Protein AF-A0A7J4AX66-F1 (afdb_monomer)

Radius of gyration: 27.91 Å; Cα contacts (8 Å, |Δi|>4): 91; chains: 1; bounding box: 57×33×71 Å

Nearest PDB structures (foldseek):
  4j41-assembly2_C  TM=7.648E-01  e=9.587E+00  Bacillus anthracis str. Sterne
  4j7j-assembly1_B  TM=7.419E-01  e=8.982E+00  Bacillus anthracis str. Sterne

Structure (mmCIF, N/CA/C/O backbone):
data_AF-A0A7J4AX66-F1
#
_entry.id   AF-A0A7J4AX66-F1
#
loop_
_atom_site.group_PDB
_atom_site.id
_atom_site.type_symbol
_atom_site.label_atom_id
_atom_site.label_alt_id
_atom_site.label_comp_id
_atom_site.label_asym_id
_atom_site.label_entity_id
_atom_site.label_seq_id
_atom_site.pdbx_PDB_ins_code
_atom_site.Cartn_x
_atom_site.Cartn_y
_atom_site.Cartn_z
_atom_site.occupancy
_atom_site.B_iso_or_equiv
_atom_site.auth_seq_id
_atom_site.auth_comp_id
_atom_site.auth_asym_id
_atom_site.auth_atom_id
_atom_site.pdbx_PDB_model_num
ATOM 1 N N . MET A 1 1 ? -19.134 -6.248 14.444 1.00 51.66 1 MET A N 1
ATOM 2 C CA . MET A 1 1 ? -17.802 -6.057 15.066 1.00 51.66 1 MET A CA 1
ATOM 3 C C . MET A 1 1 ? -16.670 -6.791 14.334 1.00 51.66 1 MET A C 1
ATOM 5 O O . MET A 1 1 ? -15.797 -6.108 13.820 1.00 51.66 1 MET A O 1
ATOM 9 N N . ALA A 1 2 ? -16.670 -8.130 14.195 1.00 61.56 2 ALA A N 1
ATOM 10 C CA . ALA A 1 2 ? -15.693 -8.813 13.318 1.00 61.56 2 ALA A CA 1
ATOM 11 C C . ALA A 1 2 ? -15.854 -8.396 11.840 1.00 61.56 2 ALA A C 1
ATOM 13 O O . ALA A 1 2 ? -14.869 -8.124 11.164 1.00 61.56 2 ALA A O 1
ATOM 14 N N . SER A 1 3 ? -17.103 -8.232 11.388 1.00 72.69 3 SER A N 1
ATOM 15 C CA . SER A 1 3 ? -17.438 -7.807 10.020 1.00 72.69 3 SER A CA 1
ATOM 16 C C . SER A 1 3 ? -16.888 -6.428 9.629 1.00 72.69 3 SER A C 1
ATOM 18 O O . SER A 1 3 ? -16.520 -6.232 8.477 1.00 72.69 3 SER A O 1
ATOM 20 N N . GLU A 1 4 ? -16.812 -5.468 10.556 1.00 75.25 4 GLU A N 1
ATOM 21 C CA . GLU A 1 4 ? -16.341 -4.106 10.247 1.00 75.25 4 GLU A CA 1
ATOM 22 C C . GLU A 1 4 ? -14.821 -4.048 10.158 1.00 75.25 4 GLU A C 1
ATOM 24 O O . GLU A 1 4 ? -14.283 -3.524 9.187 1.00 75.25 4 GLU A O 1
ATOM 29 N N . LYS A 1 5 ? -14.119 -4.664 11.120 1.00 78.31 5 LYS A N 1
ATOM 30 C CA . LYS A 1 5 ? -12.658 -4.806 11.056 1.00 78.31 5 LYS A CA 1
ATOM 31 C C . LYS A 1 5 ? -12.242 -5.575 9.804 1.00 78.31 5 LYS A C 1
ATOM 33 O O . LYS A 1 5 ? -11.315 -5.156 9.120 1.00 78.31 5 LYS A O 1
ATOM 38 N N . LEU A 1 6 ? -12.967 -6.647 9.472 1.00 85.81 6 LEU A N 1
ATOM 39 C CA . LEU A 1 6 ? -12.743 -7.421 8.254 1.00 85.81 6 LEU A CA 1
ATOM 40 C C . LEU A 1 6 ? -12.974 -6.572 6.999 1.00 85.81 6 LEU A C 1
ATOM 42 O O . LEU A 1 6 ? -12.117 -6.549 6.125 1.00 85.81 6 LEU A O 1
ATOM 46 N N . SER A 1 7 ? -14.075 -5.816 6.927 1.00 87.56 7 SER A N 1
ATOM 47 C CA . SER A 1 7 ? -14.339 -4.926 5.790 1.00 87.56 7 SER A CA 1
ATOM 48 C C . SER A 1 7 ? -13.256 -3.862 5.617 1.00 87.56 7 SER A C 1
ATOM 50 O O . SER A 1 7 ? -12.936 -3.521 4.481 1.00 87.56 7 SER A O 1
ATOM 52 N N . VAL A 1 8 ? -12.720 -3.302 6.705 1.00 89.25 8 VAL A N 1
ATOM 53 C CA . VAL A 1 8 ? -11.622 -2.328 6.630 1.00 89.25 8 VAL A CA 1
ATOM 54 C C . VAL A 1 8 ? -10.381 -3.010 6.061 1.00 89.25 8 VAL A C 1
ATOM 56 O O . VAL A 1 8 ? -9.859 -2.563 5.045 1.00 89.25 8 VAL A O 1
ATOM 59 N N . VAL A 1 9 ? -9.958 -4.132 6.646 1.00 90.56 9 VAL A N 1
ATOM 60 C CA . VAL A 1 9 ? -8.758 -4.859 6.205 1.00 90.56 9 VAL A CA 1
ATOM 61 C C . VAL A 1 9 ? -8.858 -5.281 4.741 1.00 90.56 9 VAL A C 1
ATOM 63 O O . VAL A 1 9 ? -7.920 -5.046 3.991 1.00 90.56 9 VAL A O 1
ATOM 66 N N . VAL A 1 10 ? -9.994 -5.836 4.310 1.00 94.00 10 VAL A N 1
ATOM 67 C CA . VAL A 1 10 ? -10.185 -6.306 2.928 1.00 94.00 10 VAL A CA 1
ATOM 68 C C . VAL A 1 10 ? -10.034 -5.169 1.914 1.00 94.00 10 VAL A C 1
ATOM 70 O O . VAL A 1 10 ? -9.375 -5.355 0.895 1.00 94.00 10 VAL A O 1
ATOM 73 N N . ARG A 1 11 ? -10.586 -3.979 2.192 1.00 93.25 11 ARG A N 1
ATOM 74 C CA . ARG A 1 11 ? -10.475 -2.824 1.283 1.00 93.25 11 ARG A CA 1
ATOM 75 C C . ARG A 1 11 ? -9.025 -2.377 1.107 1.00 93.25 11 ARG A C 1
ATOM 77 O O . ARG A 1 11 ? -8.587 -2.191 -0.022 1.00 93.25 11 ARG A O 1
ATOM 84 N N . TYR A 1 12 ? -8.282 -2.230 2.204 1.00 94.00 12 TYR A N 1
ATOM 85 C CA . TYR A 1 12 ? -6.879 -1.808 2.138 1.00 94.00 12 TYR A CA 1
ATOM 86 C C . TYR A 1 12 ? -5.978 -2.903 1.552 1.00 94.00 12 TYR A C 1
ATOM 88 O O . TYR A 1 12 ? -5.127 -2.601 0.724 1.00 94.00 12 TYR A O 1
ATOM 96 N N . ALA A 1 13 ? -6.211 -4.171 1.905 1.00 93.81 13 ALA A N 1
ATOM 97 C CA . ALA A 1 13 ? -5.459 -5.306 1.373 1.00 93.81 13 ALA A CA 1
ATOM 98 C C . ALA A 1 13 ? -5.652 -5.482 -0.139 1.00 93.81 13 ALA A C 1
ATOM 100 O O . ALA A 1 13 ? -4.704 -5.826 -0.838 1.00 93.81 13 ALA A O 1
ATOM 101 N N . PHE A 1 14 ? -6.856 -5.220 -0.655 1.00 96.12 14 PHE A N 1
ATOM 102 C CA . PHE A 1 14 ? -7.107 -5.248 -2.093 1.00 96.12 14 PHE A CA 1
ATOM 103 C C . PHE A 1 14 ? -6.270 -4.196 -2.832 1.00 96.12 14 PHE A C 1
ATOM 105 O O . PHE A 1 14 ? -5.585 -4.528 -3.795 1.00 96.12 14 PHE A O 1
ATOM 112 N N . VAL A 1 15 ? -6.282 -2.945 -2.358 1.00 95.81 15 VAL A N 1
ATOM 113 C CA . VAL A 1 15 ? -5.514 -1.855 -2.984 1.00 95.81 15 VAL A CA 1
ATOM 114 C C . VAL A 1 15 ? -4.008 -2.123 -2.901 1.00 95.81 15 VAL A C 1
ATOM 116 O O . VAL A 1 15 ? -3.311 -1.984 -3.903 1.00 95.81 15 VAL A O 1
ATOM 119 N N . GLU A 1 16 ? -3.514 -2.575 -1.747 1.00 94.81 16 GLU A N 1
ATOM 120 C CA . GLU A 1 16 ? -2.123 -3.020 -1.584 1.00 94.81 16 GLU A CA 1
ATOM 121 C C . GLU A 1 16 ? -1.750 -4.134 -2.563 1.00 94.81 16 GLU A C 1
ATOM 123 O O . GLU A 1 16 ? -0.726 -4.061 -3.239 1.00 94.81 16 GLU A O 1
ATOM 128 N N . GLY A 1 17 ? -2.611 -5.145 -2.705 1.00 96.75 17 GLY A N 1
ATOM 129 C CA . GLY A 1 17 ? -2.390 -6.250 -3.634 1.00 96.75 17 GLY A CA 1
ATOM 130 C C . GLY A 1 17 ? -2.215 -5.779 -5.078 1.00 96.75 17 GLY A C 1
ATOM 131 O O . GLY A 1 17 ? -1.321 -6.257 -5.776 1.00 96.75 17 GLY A O 1
ATOM 132 N N . VAL A 1 18 ? -3.012 -4.799 -5.515 1.00 97.44 18 VAL A N 1
ATOM 133 C CA . VAL A 1 18 ? -2.894 -4.204 -6.856 1.00 97.44 18 VAL A CA 1
ATOM 134 C C . VAL A 1 18 ? -1.564 -3.460 -7.028 1.00 97.44 18 VAL A C 1
ATOM 136 O O . VAL A 1 18 ? -0.925 -3.582 -8.073 1.00 97.44 18 VAL A O 1
ATOM 139 N N . LEU A 1 19 ? -1.107 -2.723 -6.012 1.00 97.19 19 LEU A N 1
ATOM 140 C CA . LEU A 1 19 ? 0.167 -2.000 -6.074 1.00 97.19 19 LEU A CA 1
ATOM 141 C C . LEU A 1 19 ? 1.377 -2.937 -6.074 1.00 97.19 19 LEU A C 1
ATOM 143 O O . LEU A 1 19 ? 2.318 -2.733 -6.843 1.00 97.19 19 LEU A O 1
ATOM 147 N N . ILE A 1 20 ? 1.337 -3.993 -5.262 1.00 96.50 20 ILE A N 1
ATOM 148 C CA . ILE A 1 20 ? 2.367 -5.035 -5.255 1.00 96.50 20 ILE A CA 1
ATOM 149 C C . ILE A 1 20 ? 2.407 -5.736 -6.616 1.00 96.50 20 ILE A C 1
ATOM 151 O O . ILE A 1 20 ? 3.485 -5.946 -7.168 1.00 96.50 20 ILE A O 1
ATOM 155 N N . PHE A 1 21 ? 1.249 -6.042 -7.205 1.00 97.50 21 PHE A N 1
ATOM 156 C CA . PHE A 1 21 ? 1.186 -6.599 -8.554 1.00 97.50 21 PHE A CA 1
ATOM 157 C C . PHE A 1 21 ? 1.821 -5.661 -9.593 1.00 97.50 21 PHE A C 1
ATOM 159 O O . PHE A 1 21 ? 2.618 -6.112 -10.417 1.00 97.50 21 PHE A O 1
ATOM 166 N N . ALA A 1 22 ? 1.546 -4.355 -9.522 1.00 96.94 22 ALA A N 1
ATOM 167 C CA . ALA A 1 22 ? 2.171 -3.367 -10.399 1.00 96.94 22 ALA A CA 1
ATOM 168 C C . ALA A 1 22 ? 3.705 -3.333 -10.248 1.00 96.94 22 ALA A C 1
ATOM 170 O O . ALA A 1 22 ? 4.413 -3.275 -11.253 1.00 96.94 22 ALA A O 1
ATOM 171 N N . LEU A 1 23 ? 4.234 -3.446 -9.022 1.00 96.62 23 LEU A N 1
ATOM 172 C CA . LEU A 1 23 ? 5.678 -3.566 -8.775 1.00 96.62 23 LEU A CA 1
ATOM 173 C C . LEU A 1 23 ? 6.287 -4.827 -9.398 1.00 96.62 23 LEU A C 1
ATOM 175 O O . LEU A 1 23 ? 7.377 -4.767 -9.973 1.00 96.62 23 LEU A O 1
ATOM 179 N N . VAL A 1 24 ? 5.596 -5.967 -9.302 1.00 96.19 24 VAL A N 1
ATOM 180 C CA . VAL A 1 24 ? 6.046 -7.224 -9.918 1.00 96.19 24 VAL A CA 1
ATOM 181 C C . VAL A 1 24 ? 6.090 -7.081 -11.438 1.00 96.19 24 VAL A C 1
ATOM 183 O O . VAL A 1 24 ? 7.098 -7.425 -12.052 1.00 96.19 24 VAL A O 1
ATOM 186 N N . MET A 1 25 ? 5.043 -6.515 -12.046 1.00 96.62 25 MET A N 1
ATOM 187 C CA . MET A 1 25 ? 4.999 -6.271 -13.492 1.00 96.62 25 MET A CA 1
ATOM 188 C C . MET A 1 25 ? 6.105 -5.316 -13.949 1.00 96.62 25 MET A C 1
ATOM 190 O O . MET A 1 25 ? 6.773 -5.586 -14.946 1.00 96.62 25 MET A O 1
ATOM 194 N N . LEU A 1 26 ? 6.353 -4.240 -13.197 1.00 95.25 26 LEU A N 1
ATOM 195 C CA . LEU A 1 26 ? 7.438 -3.298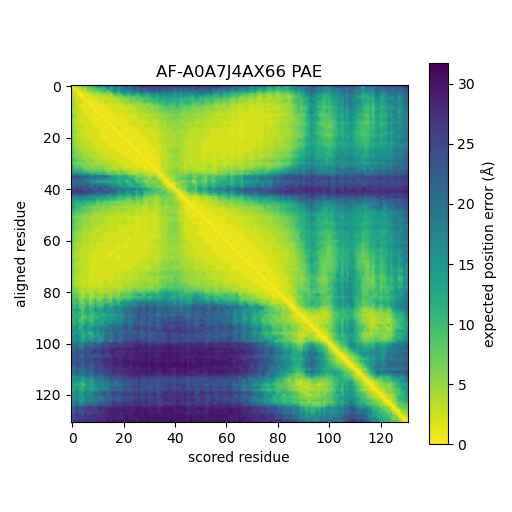 -13.473 1.00 95.25 26 LEU A CA 1
ATOM 196 C C . LEU A 1 26 ? 8.812 -3.990 -13.413 1.00 95.25 26 LEU A C 1
ATOM 198 O O . LEU A 1 26 ? 9.645 -3.793 -14.294 1.00 95.25 26 LEU A O 1
ATOM 202 N N . SER A 1 27 ? 9.024 -4.861 -12.424 1.00 93.69 27 SER A N 1
ATOM 203 C CA . SER A 1 27 ? 10.255 -5.656 -12.293 1.00 93.69 27 SER A CA 1
ATOM 204 C C . SER A 1 27 ? 10.428 -6.648 -13.447 1.00 93.69 27 SER A C 1
ATOM 206 O O . SER A 1 27 ? 11.539 -6.887 -13.915 1.00 93.69 27 SER A O 1
ATOM 208 N N . HIS A 1 28 ? 9.328 -7.221 -13.939 1.00 94.44 28 HIS A N 1
ATOM 209 C CA . HIS A 1 28 ? 9.354 -8.097 -15.105 1.00 94.44 28 HIS A CA 1
ATOM 210 C C . HIS A 1 28 ? 9.684 -7.343 -16.390 1.00 94.44 28 HIS A C 1
ATOM 212 O O . HIS A 1 28 ? 10.465 -7.840 -17.200 1.00 94.44 28 HIS A O 1
ATOM 218 N N . LEU A 1 29 ? 9.150 -6.134 -16.556 1.00 91.75 29 LEU A N 1
ATOM 219 C CA . LEU A 1 29 ? 9.505 -5.262 -17.671 1.00 91.75 29 LEU A CA 1
ATOM 220 C C . LEU A 1 29 ? 11.008 -4.965 -17.658 1.00 91.75 29 LEU A C 1
ATOM 222 O O . LEU A 1 29 ? 11.672 -5.123 -18.681 1.00 91.75 29 LEU A O 1
ATOM 226 N N . ASP A 1 30 ? 11.562 -4.643 -16.490 1.00 90.75 30 ASP A N 1
ATOM 227 C CA . ASP A 1 30 ? 12.996 -4.405 -16.341 1.00 90.75 30 ASP A CA 1
ATOM 228 C C . ASP A 1 30 ? 13.848 -5.630 -16.659 1.00 90.75 30 ASP A C 1
ATOM 230 O O . ASP A 1 30 ? 14.856 -5.532 -17.362 1.00 90.75 30 ASP A O 1
ATOM 234 N N . TRP A 1 31 ? 13.401 -6.806 -16.223 1.00 90.19 31 TRP A N 1
ATOM 235 C CA . TRP A 1 31 ? 14.049 -8.061 -16.574 1.00 90.19 31 TRP A CA 1
ATOM 236 C C . TRP A 1 31 ? 14.037 -8.302 -18.086 1.00 90.19 31 TRP A C 1
ATOM 238 O O . TRP A 1 31 ? 15.054 -8.725 -18.634 1.00 90.19 31 TRP A O 1
ATOM 248 N N . ILE A 1 32 ? 12.929 -8.001 -18.773 1.00 89.00 32 ILE A N 1
ATOM 249 C CA . ILE A 1 32 ? 12.830 -8.150 -20.229 1.00 89.00 32 ILE A CA 1
ATOM 250 C C . ILE A 1 32 ? 13.819 -7.215 -20.934 1.00 89.00 32 ILE A C 1
ATOM 252 O O . ILE A 1 32 ? 14.538 -7.662 -21.835 1.00 89.00 32 ILE A O 1
ATOM 256 N N . VAL A 1 33 ? 13.886 -5.952 -20.504 1.00 85.44 33 VAL A N 1
ATOM 257 C CA . VAL A 1 33 ? 14.801 -4.941 -21.056 1.00 85.44 33 VAL A CA 1
ATOM 258 C C . VAL A 1 33 ? 16.260 -5.355 -20.876 1.00 85.44 33 VAL A C 1
ATOM 260 O O . VAL A 1 33 ? 17.043 -5.262 -21.817 1.00 85.44 33 VAL A O 1
ATOM 263 N N . HIS A 1 34 ? 16.630 -5.885 -19.711 1.00 81.19 34 HIS A N 1
ATOM 264 C CA . HIS A 1 34 ? 18.018 -6.258 -19.447 1.00 81.19 34 HIS A CA 1
ATOM 265 C C . HIS A 1 34 ? 18.411 -7.642 -19.992 1.00 81.19 34 HIS A C 1
ATOM 267 O O . HIS A 1 34 ? 19.544 -7.820 -20.424 1.00 81.19 34 HIS A O 1
ATOM 273 N N . ASN A 1 35 ? 17.521 -8.639 -20.001 1.00 79.88 35 ASN A N 1
ATOM 274 C CA . ASN A 1 35 ? 17.890 -10.012 -20.387 1.00 79.88 35 ASN A CA 1
ATOM 275 C C . ASN A 1 35 ? 17.505 -10.393 -21.811 1.00 79.88 35 ASN A C 1
ATOM 277 O O . ASN A 1 35 ? 18.133 -11.277 -22.391 1.00 79.88 35 ASN A O 1
ATOM 281 N N . THR A 1 36 ? 16.481 -9.765 -22.379 1.00 75.12 36 THR A N 1
ATOM 282 C CA . THR A 1 36 ? 15.920 -10.181 -23.674 1.00 75.12 36 THR A CA 1
ATOM 283 C C . THR A 1 36 ? 16.415 -9.266 -24.780 1.00 75.12 36 THR A C 1
ATOM 285 O O . THR A 1 36 ? 16.968 -9.736 -25.769 1.00 75.12 36 THR A O 1
ATOM 288 N N . LEU A 1 37 ? 16.304 -7.953 -24.584 1.00 69.62 37 LEU A N 1
ATOM 289 C CA . LEU A 1 37 ? 16.701 -6.949 -25.573 1.00 69.62 37 LEU A CA 1
ATOM 290 C C . LEU A 1 37 ? 18.198 -7.023 -25.923 1.00 69.62 37 LEU A C 1
ATOM 292 O O . LEU A 1 37 ? 18.538 -7.049 -27.104 1.00 69.62 37 LEU A O 1
ATOM 296 N N . TYR A 1 38 ? 19.085 -7.192 -24.935 1.00 66.38 38 TYR A N 1
ATOM 297 C CA . TYR A 1 38 ? 20.524 -7.367 -25.199 1.00 66.38 38 TYR A CA 1
ATOM 298 C C . TYR A 1 38 ? 20.892 -8.724 -25.805 1.00 66.38 38 TYR A C 1
ATOM 300 O O . TYR A 1 38 ? 21.948 -8.850 -26.420 1.00 66.38 38 TYR A O 1
ATOM 308 N N . ARG A 1 39 ? 20.031 -9.742 -25.677 1.00 65.38 39 ARG A N 1
ATOM 309 C CA . ARG A 1 39 ? 20.242 -11.042 -26.332 1.00 65.38 39 ARG A CA 1
ATOM 310 C C . ARG A 1 39 ? 19.835 -11.033 -27.804 1.00 65.38 39 ARG A C 1
ATOM 312 O O . ARG A 1 39 ? 20.428 -11.768 -28.584 1.00 65.38 39 ARG A O 1
ATOM 319 N N . TYR A 1 40 ? 18.876 -10.195 -28.197 1.00 72.00 40 TYR A N 1
ATOM 320 C CA . TYR A 1 40 ? 18.368 -10.110 -29.572 1.00 72.00 40 TYR A CA 1
ATOM 321 C C . TYR A 1 40 ? 19.105 -9.087 -30.449 1.00 72.00 40 TYR A C 1
ATOM 323 O O . TYR A 1 40 ? 18.520 -8.524 -31.371 1.00 72.00 40 TYR A O 1
ATOM 331 N N . SER A 1 41 ? 20.403 -8.857 -30.217 1.00 66.44 41 SER A N 1
ATOM 332 C CA . SER A 1 41 ? 21.247 -7.982 -31.054 1.00 66.44 41 SER A CA 1
ATOM 333 C C . SER A 1 41 ? 20.779 -6.521 -31.183 1.00 66.44 41 SER A C 1
ATOM 335 O O . SER A 1 41 ? 21.279 -5.797 -32.043 1.00 66.44 41 SER A O 1
ATOM 337 N N . LEU A 1 42 ? 19.881 -6.042 -30.308 1.00 67.44 42 LEU A N 1
ATOM 338 C CA . LEU A 1 42 ? 19.691 -4.602 -30.163 1.00 67.44 42 LEU A CA 1
ATOM 339 C C . LEU A 1 42 ? 20.950 -4.011 -29.529 1.00 67.44 42 LEU A C 1
ATOM 341 O O . LEU A 1 42 ? 21.313 -4.333 -28.397 1.00 67.44 42 LEU A O 1
ATOM 345 N N . VAL A 1 43 ? 21.616 -3.143 -30.289 1.00 72.25 43 VAL A N 1
ATOM 346 C CA . VAL A 1 43 ? 22.761 -2.373 -29.812 1.00 72.25 43 VAL A CA 1
ATOM 347 C C . VAL A 1 43 ? 22.282 -1.495 -28.662 1.00 72.25 43 VAL A C 1
ATOM 349 O O . VAL A 1 43 ? 21.364 -0.686 -28.814 1.00 72.25 43 VAL A O 1
ATOM 352 N N . PHE A 1 44 ? 22.892 -1.681 -27.494 1.00 76.69 44 PHE A N 1
ATOM 353 C CA . PHE A 1 44 ? 22.682 -0.799 -26.357 1.00 76.69 44 PHE A CA 1
ATOM 354 C C . PHE A 1 44 ? 22.958 0.647 -26.781 1.00 76.69 44 PHE A C 1
ATOM 356 O O . PHE A 1 44 ? 24.038 0.947 -27.290 1.00 76.69 44 PHE A O 1
ATOM 363 N N . SER A 1 45 ? 21.991 1.537 -26.562 1.00 83.25 45 SER A N 1
ATOM 364 C CA . SER A 1 45 ? 22.184 2.973 -26.741 1.00 83.25 45 SER A CA 1
ATOM 365 C C . SER A 1 45 ? 21.812 3.690 -25.452 1.00 83.25 45 SER A C 1
ATOM 367 O O . SER A 1 45 ? 20.752 3.468 -24.861 1.00 83.25 45 SER A O 1
ATOM 369 N N . LEU A 1 46 ? 22.714 4.572 -25.027 1.00 86.06 46 LEU A N 1
ATOM 370 C CA . LEU A 1 46 ? 22.506 5.434 -23.872 1.00 86.06 46 LEU A CA 1
ATOM 371 C C . LEU A 1 46 ? 21.345 6.413 -24.091 1.00 86.06 46 LEU A C 1
ATOM 373 O O . LEU A 1 46 ? 20.705 6.798 -23.112 1.00 86.06 46 LEU A O 1
ATOM 377 N N . ASP A 1 4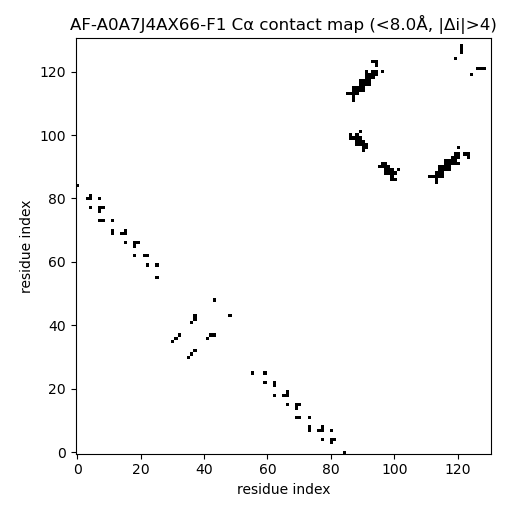7 ? 21.026 6.748 -25.345 1.00 88.44 47 ASP A N 1
ATOM 378 C CA . ASP A 1 47 ? 19.994 7.731 -25.693 1.00 88.44 47 ASP A CA 1
ATOM 379 C C . ASP A 1 47 ? 18.608 7.316 -25.198 1.00 88.44 47 ASP A C 1
ATOM 381 O O . ASP A 1 47 ? 17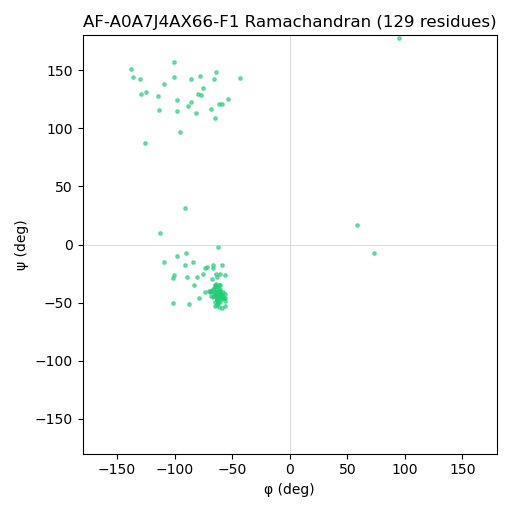.821 8.158 -24.772 1.00 88.44 47 ASP A O 1
ATOM 385 N N . TRP A 1 48 ? 18.313 6.013 -25.207 1.00 85.94 48 TRP A N 1
ATOM 386 C CA . TRP A 1 48 ? 17.052 5.483 -24.685 1.00 85.94 48 TRP A CA 1
ATOM 387 C C . TRP A 1 48 ? 17.201 4.860 -23.290 1.00 85.94 48 TRP A C 1
ATOM 389 O O . TRP A 1 48 ? 16.253 4.898 -22.503 1.00 85.94 48 TRP A O 1
ATOM 399 N N . ALA A 1 49 ? 18.377 4.330 -22.934 1.00 88.12 49 ALA A N 1
ATOM 400 C CA . ALA A 1 49 ? 18.586 3.678 -21.640 1.00 88.12 49 ALA A CA 1
ATOM 401 C C . ALA A 1 49 ? 18.544 4.662 -20.458 1.00 88.12 49 ALA A C 1
ATOM 403 O O . ALA A 1 49 ? 17.955 4.367 -19.417 1.00 88.12 49 ALA A O 1
ATOM 404 N N . VAL A 1 50 ? 19.123 5.857 -20.618 1.00 91.38 50 VAL A N 1
ATOM 405 C CA . VAL A 1 50 ? 19.119 6.900 -19.580 1.00 91.38 50 VAL A CA 1
ATOM 406 C C . VAL A 1 50 ? 17.700 7.389 -19.244 1.00 91.38 50 VAL A C 1
ATOM 408 O O . VAL A 1 50 ? 17.341 7.372 -18.056 1.00 91.38 50 VAL A O 1
ATOM 411 N N . PRO A 1 51 ? 16.857 7.797 -20.218 1.00 93.81 51 PRO A N 1
ATOM 412 C CA . PRO A 1 51 ? 15.483 8.186 -19.911 1.00 93.81 51 PRO A CA 1
ATOM 413 C C . PRO A 1 51 ? 14.656 7.006 -19.386 1.00 93.81 51 PRO A C 1
ATOM 415 O O . PRO A 1 51 ? 13.866 7.205 -18.463 1.00 93.81 51 PRO A O 1
ATOM 418 N N . TYR A 1 52 ? 14.888 5.781 -19.876 1.00 91.12 52 TYR A N 1
ATOM 419 C CA . TYR A 1 52 ? 14.243 4.574 -19.351 1.00 91.12 52 TYR A CA 1
ATOM 420 C C . TYR A 1 52 ? 14.529 4.365 -17.857 1.00 91.12 52 TYR A C 1
ATOM 422 O O . TYR A 1 52 ? 13.594 4.289 -17.063 1.00 91.12 52 TYR A O 1
ATOM 430 N N . TRP A 1 53 ? 15.798 4.329 -17.436 1.00 92.25 53 TRP A N 1
ATOM 431 C CA . TRP A 1 53 ? 16.139 4.104 -16.026 1.00 92.25 53 TRP A CA 1
ATOM 432 C C . TRP A 1 53 ? 15.648 5.225 -15.116 1.00 92.25 53 TRP A C 1
ATOM 434 O O . TRP A 1 53 ? 15.283 4.983 -13.965 1.00 92.25 53 TRP A O 1
ATOM 444 N N . THR A 1 54 ? 15.650 6.459 -15.616 1.00 95.31 54 THR A N 1
ATOM 445 C CA . THR A 1 54 ? 15.126 7.603 -14.868 1.00 95.31 54 THR A CA 1
ATOM 446 C C . THR A 1 54 ? 13.624 7.447 -14.651 1.00 95.31 54 THR A C 1
ATOM 448 O O . THR A 1 54 ? 13.165 7.511 -13.511 1.00 95.31 54 THR A O 1
ATOM 451 N N . ALA A 1 55 ? 12.869 7.148 -15.712 1.00 94.81 55 ALA A N 1
ATOM 452 C CA . ALA A 1 55 ? 11.438 6.880 -15.620 1.00 94.81 55 ALA A CA 1
ATOM 453 C C . ALA A 1 55 ? 11.141 5.678 -14.710 1.00 94.81 55 ALA A C 1
ATOM 455 O O . ALA A 1 55 ? 10.288 5.774 -13.831 1.00 94.81 55 ALA A O 1
ATOM 456 N N . PHE A 1 56 ? 11.896 4.585 -14.848 1.00 94.88 56 PHE A N 1
ATOM 457 C CA . PHE A 1 56 ? 11.771 3.395 -14.011 1.00 94.88 56 PHE A CA 1
ATOM 458 C C . PHE A 1 56 ? 11.925 3.725 -12.523 1.00 94.88 56 PHE A C 1
ATOM 460 O O . PHE A 1 56 ? 11.073 3.356 -11.719 1.00 94.88 56 PHE A O 1
ATOM 467 N N . ARG A 1 57 ? 12.970 4.475 -12.146 1.00 95.75 57 ARG A N 1
ATOM 468 C CA . ARG A 1 57 ? 13.208 4.876 -10.749 1.00 95.75 57 ARG A CA 1
ATOM 469 C C . ARG A 1 57 ? 12.125 5.808 -10.214 1.00 95.75 57 ARG A C 1
ATOM 471 O O . ARG A 1 57 ? 11.742 5.667 -9.056 1.00 95.75 57 ARG A O 1
ATOM 478 N N . ILE A 1 58 ? 11.621 6.729 -11.037 1.00 97.38 58 ILE A N 1
ATOM 479 C CA . ILE A 1 58 ? 10.518 7.621 -10.653 1.00 97.38 58 ILE A CA 1
ATOM 480 C C . ILE A 1 58 ? 9.257 6.799 -10.377 1.00 97.38 58 ILE A C 1
ATOM 482 O O . ILE A 1 58 ? 8.668 6.929 -9.307 1.00 97.38 58 ILE A O 1
ATOM 486 N 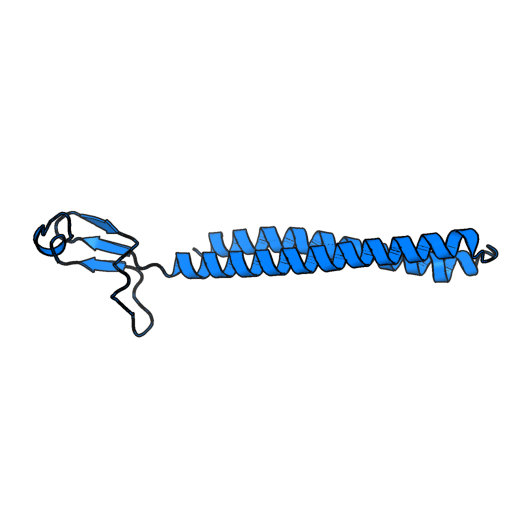N . VAL A 1 59 ? 8.869 5.916 -11.302 1.00 96.81 59 VAL A N 1
ATOM 487 C CA . VAL A 1 59 ? 7.688 5.055 -11.144 1.00 96.81 59 VAL A CA 1
ATOM 488 C C . VAL A 1 59 ? 7.849 4.128 -9.940 1.00 96.81 59 VAL A C 1
ATOM 490 O O . VAL A 1 59 ? 6.923 3.996 -9.145 1.00 96.81 59 VAL A O 1
ATOM 493 N N . LEU A 1 60 ? 9.031 3.538 -9.754 1.00 96.62 60 LEU A N 1
ATOM 494 C CA . LEU A 1 60 ? 9.334 2.698 -8.599 1.00 96.62 60 LEU A CA 1
ATOM 495 C C . LEU A 1 60 ? 9.179 3.477 -7.285 1.00 96.62 60 LEU A C 1
ATOM 497 O O . LEU A 1 60 ? 8.527 2.999 -6.359 1.00 96.62 60 LEU A O 1
ATOM 501 N N . GLY A 1 61 ? 9.726 4.693 -7.212 1.00 97.38 61 GLY A N 1
ATOM 502 C CA . GLY A 1 61 ? 9.583 5.570 -6.049 1.00 97.38 61 GLY A CA 1
ATOM 503 C C . GLY A 1 61 ? 8.126 5.943 -5.764 1.00 97.38 61 GLY A C 1
ATOM 504 O O . GLY A 1 61 ? 7.687 5.889 -4.614 1.00 97.38 61 GLY A O 1
ATOM 505 N N . LEU A 1 62 ? 7.348 6.258 -6.803 1.00 97.50 62 LEU A N 1
ATOM 506 C CA . LEU A 1 62 ? 5.912 6.531 -6.687 1.00 97.50 62 LEU A CA 1
ATOM 507 C C . LEU A 1 62 ? 5.124 5.306 -6.198 1.00 97.50 62 LEU A C 1
ATOM 509 O O . LEU A 1 62 ? 4.260 5.440 -5.337 1.00 97.50 62 LEU A O 1
ATOM 513 N N . LEU A 1 63 ? 5.441 4.103 -6.682 1.00 97.38 63 LEU A N 1
ATOM 514 C CA . LEU A 1 63 ? 4.788 2.872 -6.227 1.00 97.38 63 LEU A CA 1
ATOM 515 C C . LEU A 1 63 ? 5.126 2.556 -4.767 1.00 97.38 63 LEU A C 1
ATOM 517 O O . LEU A 1 63 ? 4.226 2.262 -3.983 1.00 97.38 63 LEU A O 1
ATOM 521 N N . ILE A 1 64 ? 6.399 2.666 -4.378 1.00 96.62 64 ILE A N 1
ATOM 522 C CA . ILE A 1 64 ? 6.834 2.432 -2.993 1.00 96.62 64 ILE A CA 1
ATOM 523 C C . ILE A 1 64 ? 6.170 3.431 -2.040 1.00 96.62 64 ILE A C 1
ATOM 525 O O . ILE A 1 64 ? 5.682 3.043 -0.979 1.00 96.62 64 ILE A O 1
ATOM 529 N N . THR A 1 65 ? 6.124 4.713 -2.407 1.00 97.38 65 THR A N 1
ATOM 530 C CA . THR A 1 65 ? 5.470 5.740 -1.582 1.00 97.38 65 THR A CA 1
ATOM 531 C C . THR A 1 65 ? 3.958 5.533 -1.49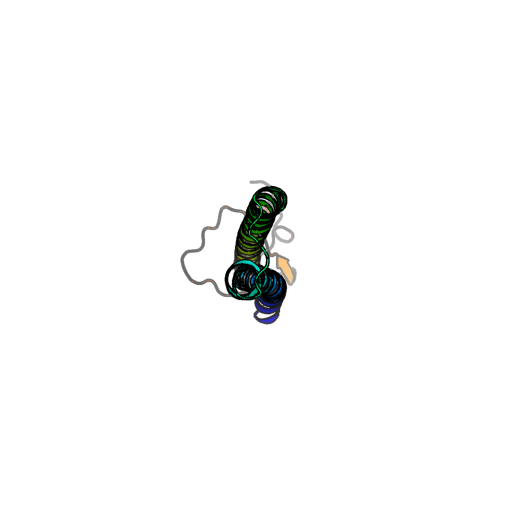9 1.00 97.38 65 THR A C 1
ATOM 533 O O . THR A 1 65 ? 3.393 5.675 -0.414 1.00 97.38 65 THR A O 1
ATOM 536 N N . ALA A 1 66 ? 3.306 5.124 -2.592 1.00 97.12 66 ALA A N 1
ATOM 537 C CA . ALA A 1 66 ? 1.889 4.774 -2.592 1.00 97.12 66 ALA A CA 1
ATOM 538 C C . ALA A 1 66 ? 1.596 3.602 -1.641 1.00 97.12 66 ALA A C 1
ATOM 540 O O . ALA A 1 66 ? 0.734 3.738 -0.773 1.00 97.12 66 ALA A O 1
ATOM 541 N N . ILE A 1 67 ? 2.368 2.514 -1.731 1.00 97.19 67 ILE A N 1
ATOM 542 C CA . ILE A 1 67 ? 2.285 1.356 -0.824 1.00 97.19 67 ILE A CA 1
ATOM 543 C C . ILE A 1 67 ? 2.474 1.803 0.627 1.00 97.19 67 ILE A C 1
ATOM 545 O O . ILE A 1 67 ? 1.608 1.600 1.470 1.00 97.19 67 ILE A O 1
ATOM 549 N N . ALA A 1 68 ? 3.553 2.526 0.932 1.00 97.00 68 ALA A N 1
ATOM 550 C CA . ALA A 1 68 ? 3.795 3.008 2.290 1.00 97.00 68 ALA A CA 1
ATOM 551 C C . ALA A 1 68 ? 2.624 3.857 2.826 1.00 97.00 68 ALA A C 1
ATOM 553 O O . ALA A 1 68 ? 2.198 3.684 3.970 1.00 97.00 68 ALA A O 1
ATOM 554 N N . SER A 1 69 ? 2.064 4.748 2.001 1.00 97.00 69 SER A N 1
ATOM 555 C CA . SER A 1 69 ? 0.938 5.600 2.397 1.00 97.00 69 SER A CA 1
ATOM 556 C C . SER A 1 69 ? -0.343 4.806 2.681 1.00 97.00 69 SER A C 1
ATOM 558 O O . SER A 1 69 ? -1.029 5.072 3.672 1.00 97.00 69 SER A O 1
ATOM 560 N N . ILE A 1 70 ? -0.652 3.802 1.857 1.00 96.12 70 ILE A N 1
ATOM 561 C CA . ILE A 1 70 ? -1.856 2.978 1.988 1.00 96.12 70 ILE A CA 1
ATOM 562 C C . ILE A 1 70 ? -1.718 2.027 3.169 1.00 96.12 70 ILE A C 1
ATOM 564 O O . ILE A 1 70 ? -2.659 1.927 3.958 1.00 96.12 70 ILE A O 1
ATOM 568 N N . ALA A 1 71 ? -0.548 1.425 3.371 1.00 94.94 71 ALA A N 1
ATOM 569 C CA . ALA A 1 71 ? -0.245 0.627 4.550 1.00 94.94 71 ALA A CA 1
ATOM 570 C C . ALA A 1 71 ? -0.436 1.431 5.849 1.00 94.94 71 ALA A C 1
ATOM 572 O O . ALA A 1 71 ? -1.100 0.964 6.780 1.00 94.94 71 ALA A O 1
ATOM 573 N N . VAL A 1 72 ? 0.075 2.669 5.906 1.00 96.31 72 VAL A N 1
ATOM 574 C CA . VAL A 1 72 ? -0.105 3.557 7.069 1.00 96.31 72 VAL A CA 1
ATOM 575 C C . VAL A 1 72 ? -1.580 3.896 7.276 1.00 96.31 72 VAL A C 1
ATOM 577 O O . VAL A 1 72 ? -2.090 3.758 8.391 1.00 96.31 72 VAL A O 1
ATOM 580 N N . MET A 1 73 ? -2.299 4.296 6.224 1.00 95.19 73 MET A N 1
ATOM 581 C CA . MET A 1 73 ? -3.729 4.604 6.325 1.00 95.19 73 MET A CA 1
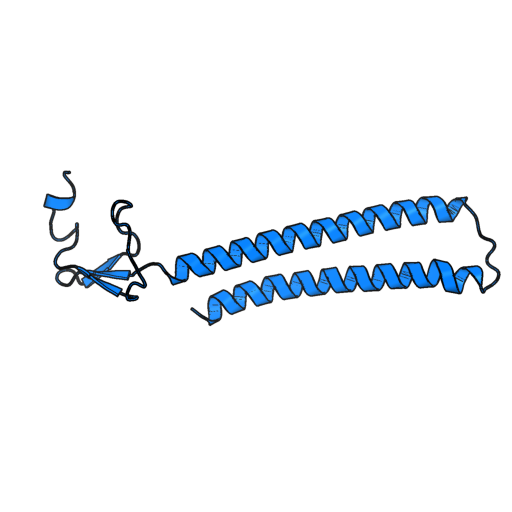ATOM 582 C C . MET A 1 73 ? -4.556 3.388 6.754 1.00 95.19 73 MET A C 1
ATOM 584 O O . MET A 1 73 ? -5.412 3.511 7.632 1.00 95.19 73 MET A O 1
ATOM 588 N N . GLY A 1 74 ? -4.276 2.213 6.192 1.00 94.06 74 GLY A N 1
ATOM 589 C CA . GLY A 1 74 ? -4.942 0.961 6.5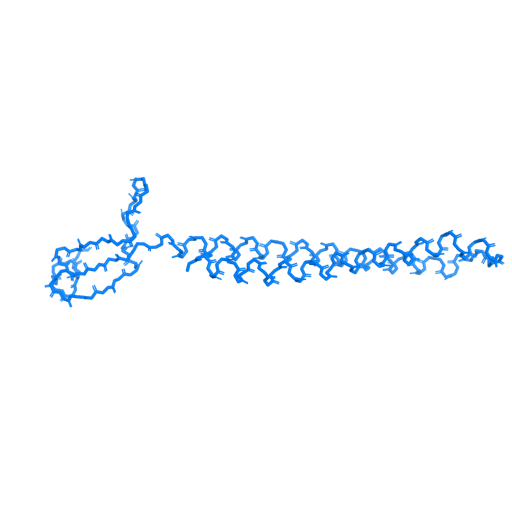35 1.00 94.06 74 GLY A CA 1
ATOM 590 C C . GLY A 1 74 ? -4.698 0.558 7.984 1.00 94.06 74 GLY A C 1
ATOM 591 O O . GLY A 1 74 ? -5.639 0.203 8.696 1.00 94.06 74 GLY A O 1
ATOM 592 N N . TYR A 1 75 ? -3.464 0.706 8.470 1.00 92.50 75 TYR A N 1
ATOM 593 C CA . TYR A 1 75 ? -3.123 0.473 9.872 1.00 92.50 75 TYR A CA 1
ATOM 594 C C . TYR A 1 75 ? -3.860 1.427 10.822 1.00 92.50 75 TYR A C 1
ATOM 596 O O . TYR A 1 75 ? -4.421 0.994 11.834 1.00 92.50 75 TYR A O 1
ATOM 604 N N . LEU A 1 76 ? -3.909 2.722 10.496 1.00 93.62 76 LEU A N 1
ATOM 605 C CA . LEU A 1 76 ? -4.639 3.713 11.291 1.00 93.62 76 LEU A CA 1
ATOM 606 C C . LEU A 1 76 ? -6.147 3.434 11.298 1.00 93.62 76 LEU A C 1
ATOM 608 O O . LEU A 1 76 ? -6.777 3.502 12.355 1.00 93.62 76 LEU A O 1
ATOM 612 N N . ALA A 1 77 ? -6.725 3.078 10.149 1.00 90.38 77 ALA A N 1
ATOM 613 C CA . ALA A 1 77 ? -8.131 2.708 10.036 1.00 90.38 77 ALA A CA 1
ATOM 614 C C . ALA A 1 77 ? -8.450 1.450 10.859 1.00 90.38 77 ALA A C 1
ATOM 616 O O . ALA A 1 77 ? -9.435 1.426 11.599 1.00 90.38 77 ALA A O 1
ATOM 617 N N . PHE A 1 78 ? -7.581 0.438 10.809 1.00 87.88 78 PHE A N 1
ATOM 618 C CA . PHE A 1 78 ? -7.711 -0.765 11.626 1.00 87.88 78 PHE A CA 1
ATOM 619 C C . PHE A 1 78 ? -7.643 -0.450 13.125 1.00 87.88 78 PHE A C 1
ATOM 621 O O . PHE A 1 78 ? -8.473 -0.935 13.897 1.00 87.88 78 PHE A O 1
ATOM 628 N N . ARG A 1 79 ? -6.710 0.417 13.547 1.00 86.88 79 ARG A N 1
ATOM 629 C CA . ARG A 1 79 ? -6.634 0.886 14.939 1.00 86.88 79 ARG A CA 1
ATOM 630 C C . ARG A 1 79 ? -7.904 1.611 15.374 1.00 86.88 79 ARG A C 1
ATOM 632 O O . ARG A 1 79 ? -8.411 1.320 16.454 1.00 86.88 79 ARG A O 1
ATOM 639 N N . ARG A 1 80 ? -8.447 2.506 14.544 1.00 85.62 80 ARG A N 1
ATOM 640 C CA . ARG A 1 80 ? -9.706 3.214 14.840 1.00 85.62 80 ARG A CA 1
ATOM 641 C C . ARG A 1 80 ? -10.884 2.249 14.979 1.00 85.62 80 ARG A C 1
ATOM 643 O O . ARG A 1 80 ? -11.616 2.342 15.956 1.00 85.62 80 ARG A O 1
ATOM 650 N N . ALA A 1 81 ? -11.010 1.269 14.082 1.00 81.62 81 ALA A N 1
ATOM 651 C CA . ALA A 1 81 ? -12.018 0.210 14.199 1.00 81.62 81 ALA A CA 1
ATOM 652 C C . ALA A 1 81 ? -11.808 -0.667 15.452 1.00 81.62 81 ALA A C 1
ATOM 654 O O . ALA A 1 81 ? -12.750 -1.243 15.994 1.00 81.62 81 ALA A O 1
ATOM 655 N N . GLY A 1 82 ? -10.562 -0.780 15.923 1.00 75.25 82 GLY A N 1
ATOM 656 C CA . GLY A 1 82 ? -10.198 -1.352 17.217 1.00 75.25 82 GLY A CA 1
ATOM 657 C C . GLY A 1 82 ? -10.797 -0.595 18.395 1.00 75.25 82 GLY A C 1
ATOM 658 O O . GLY A 1 82 ? -11.480 -1.206 19.211 1.00 75.25 82 GLY A O 1
ATOM 659 N N . ILE A 1 83 ? -10.562 0.715 18.434 1.00 72.94 83 ILE A N 1
ATOM 660 C CA . ILE A 1 83 ? -11.001 1.610 19.511 1.00 72.94 83 ILE A CA 1
ATOM 661 C C . ILE A 1 83 ? -12.530 1.712 19.553 1.00 72.94 83 ILE A C 1
ATOM 663 O O . ILE A 1 83 ? -13.119 1.599 20.624 1.00 72.94 83 ILE A O 1
ATOM 667 N N . GLU A 1 84 ? -13.192 1.863 18.402 1.00 69.81 84 GLU A N 1
ATOM 668 C CA . GLU A 1 84 ? -14.658 1.970 18.347 1.00 69.81 84 GLU A CA 1
ATOM 669 C C . GLU A 1 84 ? -15.344 0.696 18.857 1.00 69.81 84 GLU A C 1
ATOM 671 O O . GLU A 1 84 ? -16.353 0.750 19.554 1.00 69.81 84 GLU A O 1
ATOM 676 N N . ALA A 1 85 ? -14.744 -0.463 18.578 1.00 66.38 85 ALA A N 1
ATOM 677 C CA . ALA A 1 85 ? -15.213 -1.751 19.072 1.00 66.38 85 ALA A CA 1
ATOM 678 C C . ALA A 1 85 ? -15.096 -1.910 20.603 1.00 66.38 85 ALA A C 1
ATOM 680 O O . ALA A 1 85 ? -15.755 -2.787 21.166 1.00 66.38 85 ALA A O 1
ATOM 681 N N . GLU A 1 86 ? -14.255 -1.109 21.261 1.00 66.69 86 GLU A N 1
ATOM 682 C CA . GLU A 1 86 ? -13.998 -1.155 22.705 1.00 66.69 86 GLU A CA 1
ATOM 683 C C . GLU A 1 86 ? -14.812 -0.117 23.497 1.00 66.69 86 GLU A C 1
ATOM 685 O O . GLU A 1 86 ? -14.871 -0.195 24.725 1.00 66.69 86 GLU A O 1
ATOM 690 N N . LYS A 1 87 ? -15.496 0.825 22.829 1.00 66.06 87 LYS A N 1
ATOM 691 C CA . LYS A 1 87 ? -16.373 1.780 23.517 1.00 66.06 87 LYS A CA 1
ATOM 692 C C . LYS A 1 87 ? -17.467 1.038 24.288 1.00 66.06 87 LYS A C 1
ATOM 694 O O . LYS A 1 87 ? -18.258 0.279 23.727 1.00 66.06 87 LYS A O 1
ATOM 699 N N . VAL A 1 88 ? -17.495 1.263 25.598 1.00 65.81 88 VAL A N 1
ATOM 700 C CA . VAL A 1 88 ? -18.494 0.688 26.501 1.00 65.81 88 VAL A CA 1
ATOM 701 C C . VAL A 1 88 ? -19.796 1.458 26.333 1.00 65.81 88 VAL A C 1
ATOM 703 O O . VAL A 1 88 ? -19.810 2.683 26.434 1.00 65.81 88 VAL A O 1
ATOM 706 N N . VAL A 1 89 ? -20.895 0.739 26.108 1.00 73.06 89 VAL A N 1
ATOM 707 C CA . VAL A 1 89 ? -22.229 1.345 26.062 1.00 73.06 89 VAL A CA 1
ATOM 708 C C . VAL A 1 89 ? -22.782 1.433 27.480 1.00 73.06 89 VAL A C 1
ATOM 710 O O . VAL A 1 89 ? -22.909 0.428 28.185 1.00 73.06 89 VAL A O 1
ATOM 713 N N . TYR A 1 90 ? -23.131 2.634 27.913 1.00 72.38 90 TYR A N 1
ATOM 714 C CA . TYR A 1 90 ? -23.747 2.874 29.209 1.00 72.38 90 TYR A CA 1
ATOM 715 C C . TYR A 1 90 ? -25.254 2.979 29.050 1.00 72.38 90 TYR A C 1
ATOM 717 O O . TYR A 1 90 ? -25.726 3.808 28.283 1.00 72.38 90 TYR A O 1
ATOM 725 N N . ILE A 1 91 ? -26.011 2.161 29.778 1.00 75.19 91 ILE A N 1
ATOM 726 C CA . ILE A 1 91 ? -27.478 2.144 29.709 1.00 75.19 91 ILE A CA 1
ATOM 727 C C . ILE A 1 91 ? -28.027 2.608 31.051 1.00 75.19 91 ILE A C 1
ATOM 729 O O . ILE A 1 91 ? -27.656 2.073 32.097 1.00 75.19 91 ILE A O 1
ATOM 733 N N . CYS A 1 92 ? -28.914 3.596 31.048 1.00 77.44 92 CYS A N 1
ATOM 734 C CA . CYS A 1 92 ? -29.575 4.030 32.270 1.00 77.44 92 CYS A CA 1
ATOM 735 C C . CYS A 1 92 ? -30.731 3.104 32.635 1.00 77.44 92 CYS A C 1
ATOM 737 O O . CYS A 1 92 ? -31.630 2.879 31.829 1.00 77.44 92 CYS A O 1
ATOM 739 N N . LYS A 1 93 ? -30.763 2.643 33.887 1.00 76.44 93 LYS A N 1
ATOM 740 C CA . LYS A 1 93 ? -31.857 1.805 34.390 1.00 76.44 93 LYS A CA 1
ATOM 741 C C . LYS A 1 93 ? -33.199 2.545 34.500 1.00 76.44 93 LYS A C 1
ATOM 743 O O . LYS A 1 93 ? -34.236 1.907 34.391 1.00 76.44 93 LYS A O 1
ATOM 748 N N . SER A 1 94 ? -33.175 3.859 34.740 1.00 77.12 94 SER A N 1
ATOM 749 C CA . SER A 1 94 ? -34.380 4.677 34.956 1.00 77.12 94 SER A CA 1
ATOM 750 C C . SER A 1 94 ? -34.973 5.210 33.645 1.00 77.12 94 SER A C 1
ATOM 752 O O . SER A 1 94 ? -36.151 5.007 33.375 1.00 77.12 94 SER A O 1
ATOM 754 N N . CYS A 1 95 ? -34.143 5.844 32.803 1.00 79.75 95 CYS A N 1
ATOM 755 C CA . CYS A 1 95 ? -34.577 6.460 31.541 1.00 79.75 95 CYS A CA 1
ATOM 756 C C . CYS A 1 95 ? -34.508 5.516 30.325 1.00 79.75 95 CYS A C 1
ATOM 758 O O . CYS A 1 95 ? -35.078 5.826 29.287 1.00 79.75 95 CYS A O 1
ATOM 760 N N . GLY A 1 96 ? -33.770 4.402 30.399 1.00 76.31 96 GLY A N 1
ATOM 761 C CA . GLY A 1 96 ? -33.526 3.516 29.252 1.00 76.31 96 GLY A CA 1
ATOM 762 C C . GLY A 1 96 ? -32.547 4.064 28.202 1.00 76.31 96 GLY A C 1
ATOM 763 O O . GLY A 1 96 ? -32.141 3.321 27.312 1.00 76.31 96 GLY A O 1
ATOM 764 N N . ASN A 1 97 ? -32.117 5.328 28.310 1.00 78.56 97 ASN A N 1
ATOM 765 C CA . ASN A 1 97 ? -31.191 5.939 27.353 1.00 78.56 97 ASN A CA 1
ATOM 766 C C . ASN A 1 97 ? -29.808 5.275 27.381 1.00 78.56 97 ASN A C 1
ATOM 768 O O . ASN A 1 97 ? -29.285 4.944 28.454 1.00 78.56 97 ASN A O 1
ATOM 772 N N . ALA A 1 98 ? -29.209 5.148 26.195 1.00 71.12 98 ALA A N 1
ATOM 773 C CA . ALA A 1 98 ? -27.874 4.605 25.988 1.00 71.12 98 ALA A CA 1
ATOM 774 C C . ALA A 1 98 ? -26.879 5.704 25.579 1.00 71.12 98 ALA A C 1
ATOM 776 O O . ALA A 1 98 ? 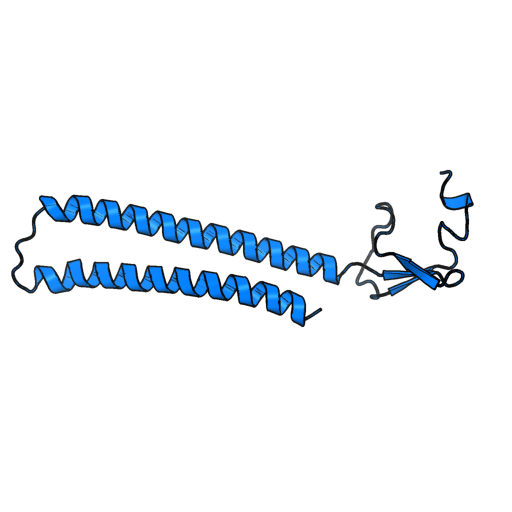-27.198 6.554 24.752 1.00 71.12 98 ALA A O 1
ATOM 777 N N . TRP A 1 99 ? -25.670 5.659 26.140 1.00 69.06 99 TRP A N 1
ATOM 778 C CA . TRP A 1 99 ? -24.587 6.617 25.901 1.00 69.06 99 TRP A CA 1
ATOM 779 C C . TRP A 1 99 ? -23.295 5.872 25.569 1.00 69.06 99 TRP A C 1
ATOM 781 O O . TRP A 1 99 ? -23.012 4.824 26.151 1.00 69.06 99 TRP A O 1
ATOM 791 N N . THR A 1 100 ? -22.500 6.407 24.646 1.00 64.50 100 THR A N 1
ATOM 792 C CA . THR A 1 100 ? -21.218 5.814 24.216 1.00 64.50 100 THR A CA 1
ATOM 793 C C . THR A 1 100 ? -19.997 6.598 24.692 1.00 64.50 100 THR A C 1
ATOM 795 O O . THR A 1 100 ? -18.886 6.075 24.661 1.00 64.50 100 THR A O 1
ATOM 798 N N . GLU A 1 101 ? -20.190 7.836 25.146 1.00 60.06 101 GLU A N 1
ATOM 799 C CA . GLU A 1 101 ? -19.160 8.672 25.759 1.00 60.06 101 GLU A CA 1
ATOM 800 C C . GLU A 1 101 ? -19.529 8.889 27.228 1.00 60.06 101 GLU A C 1
ATOM 802 O O . GLU A 1 101 ? -20.567 9.473 27.533 1.00 60.06 101 GLU A O 1
ATOM 807 N N . LEU A 1 102 ? -18.698 8.385 28.143 1.00 55.28 102 LEU A N 1
ATOM 808 C CA . LEU A 1 102 ? -18.654 8.903 29.507 1.00 55.28 102 LEU A CA 1
ATOM 809 C C . LEU A 1 102 ? -17.451 9.834 29.606 1.00 55.28 102 LEU A C 1
ATOM 811 O O . LEU A 1 102 ? -16.419 9.572 28.984 1.00 55.28 102 LEU A O 1
ATOM 815 N N . ASP A 1 103 ? -17.616 10.896 30.386 1.00 48.16 103 ASP A N 1
ATOM 816 C CA . ASP A 1 103 ? -16.619 11.925 30.642 1.00 48.16 103 ASP A CA 1
ATOM 817 C C . ASP A 1 103 ? -15.209 11.344 30.896 1.00 48.16 103 ASP A C 1
ATOM 819 O O . ASP A 1 103 ? -15.035 10.276 31.495 1.00 48.16 103 ASP A O 1
ATOM 823 N N . LYS A 1 104 ? -14.182 12.052 30.407 1.00 50.03 104 LYS A N 1
ATOM 824 C CA . LYS A 1 104 ? -12.773 11.606 30.307 1.00 50.03 104 LYS A CA 1
ATOM 825 C C . LYS A 1 104 ? -12.116 11.296 31.664 1.00 50.03 104 LYS A C 1
ATOM 827 O O . LYS A 1 104 ? -10.962 10.868 31.708 1.00 50.03 104 LYS A O 1
ATOM 832 N N . SER A 1 105 ? -12.836 11.502 32.761 1.00 43.53 105 SER A N 1
ATOM 833 C CA . SER A 1 105 ? -12.435 11.270 34.146 1.00 43.53 105 SER A CA 1
ATOM 834 C C . SER A 1 105 ? -12.372 9.783 34.538 1.00 43.53 105 SER A C 1
ATOM 836 O O . SER A 1 105 ? -11.651 9.425 35.472 1.00 43.53 105 SER A O 1
ATOM 838 N N . VAL A 1 106 ? -13.039 8.877 33.810 1.00 45.66 106 VAL A N 1
ATOM 839 C CA . VAL A 1 106 ? -13.059 7.441 34.147 1.00 45.66 106 VAL A CA 1
ATOM 840 C C . VAL A 1 106 ? -11.985 6.671 33.370 1.00 45.66 106 VAL A C 1
ATOM 842 O O . VAL A 1 106 ? -12.199 6.244 32.239 1.00 45.66 106 VAL A O 1
ATOM 845 N N . LYS A 1 107 ? -10.822 6.426 33.993 1.00 44.97 107 LYS A N 1
ATOM 846 C CA . LYS A 1 107 ? -9.815 5.475 33.480 1.00 44.97 107 LYS A CA 1
ATOM 847 C C . LYS A 1 107 ? -10.191 4.043 33.871 1.00 44.97 107 LYS A C 1
ATOM 849 O O . LYS A 1 107 ? -10.123 3.709 35.057 1.00 44.97 107 LYS A O 1
ATOM 854 N N . PRO A 1 108 ? -10.541 3.160 32.929 1.00 45.53 108 PRO A N 1
ATOM 855 C CA . PRO A 1 108 ? -10.807 1.778 33.280 1.00 45.53 108 PRO A CA 1
ATOM 856 C C . PRO A 1 108 ? -9.512 1.009 33.557 1.00 45.53 108 PRO A C 1
ATOM 858 O O . PRO A 1 108 ? -8.546 1.080 32.799 1.00 45.53 108 PRO A O 1
ATOM 861 N N . ARG A 1 109 ? -9.501 0.239 34.649 1.00 39.88 109 ARG A N 1
ATOM 862 C CA . ARG A 1 109 ? -8.490 -0.794 34.906 1.00 39.88 109 ARG A CA 1
ATOM 863 C C . ARG A 1 109 ? -9.060 -2.149 34.480 1.00 39.88 109 ARG A C 1
ATOM 865 O O . ARG A 1 109 ? -10.005 -2.628 35.097 1.00 39.88 109 ARG A O 1
ATOM 872 N N . GLY A 1 110 ? -8.462 -2.768 33.460 1.00 51.88 110 GLY A N 1
ATOM 873 C CA . GLY A 1 110 ? -8.776 -4.135 33.017 1.00 51.88 110 GLY A CA 1
ATOM 874 C C . GLY A 1 110 ? -9.784 -4.239 31.863 1.00 51.88 110 GLY A C 1
ATOM 875 O O . GLY A 1 110 ? -10.295 -3.236 31.373 1.00 51.88 110 GLY A O 1
ATOM 876 N N . LYS A 1 111 ? -10.056 -5.478 31.416 1.00 48.00 111 LYS A N 1
ATOM 877 C CA . LYS A 1 111 ? -11.053 -5.784 30.372 1.00 48.00 111 LYS A CA 1
ATOM 878 C C . LYS A 1 111 ? -12.454 -5.428 30.879 1.00 48.00 111 LYS A C 1
ATOM 880 O O . LYS A 1 111 ? -12.983 -6.106 31.757 1.00 48.00 111 LYS A O 1
ATOM 885 N N . LEU A 1 112 ? -13.045 -4.371 30.332 1.00 52.75 112 LEU A N 1
ATOM 886 C CA . LEU A 1 112 ? -14.401 -3.943 30.672 1.00 52.75 112 LEU A CA 1
ATOM 887 C C . LEU A 1 112 ? -15.459 -4.823 29.985 1.00 52.75 112 LEU A C 1
ATOM 889 O O . LEU A 1 112 ? -15.271 -5.223 28.833 1.00 52.75 112 LEU A O 1
ATOM 893 N N . PRO A 1 113 ? -16.604 -5.082 30.639 1.00 55.91 113 PRO A N 1
ATOM 894 C CA . PRO A 1 113 ? -17.780 -5.619 29.966 1.00 55.91 113 PRO A CA 1
ATOM 895 C C . PRO A 1 113 ? -18.321 -4.616 28.933 1.00 55.91 113 PRO A C 1
ATOM 897 O O . PRO A 1 113 ? -18.243 -3.403 29.120 1.00 55.91 113 PRO A O 1
ATOM 900 N N . ARG A 1 114 ? -18.905 -5.136 27.846 1.00 59.94 114 ARG A N 1
ATOM 901 C CA . ARG A 1 114 ? -19.384 -4.360 26.682 1.00 59.94 114 ARG A CA 1
ATOM 902 C C . ARG A 1 114 ? -20.466 -3.327 27.012 1.00 59.94 114 ARG A C 1
ATOM 904 O O . ARG A 1 114 ? -20.635 -2.360 26.275 1.00 59.94 114 ARG A O 1
ATOM 911 N N . PHE A 1 115 ? -21.208 -3.557 28.092 1.00 64.19 115 PHE A N 1
ATOM 912 C CA . PHE A 1 115 ? -22.242 -2.657 28.576 1.00 64.19 115 PHE A CA 1
ATOM 913 C C . PHE A 1 115 ? -22.153 -2.500 30.093 1.00 64.19 115 PHE A C 1
ATOM 915 O O . PHE A 1 115 ? -21.840 -3.453 30.812 1.00 64.19 115 PHE A O 1
ATOM 922 N N . LYS A 1 116 ? -22.450 -1.295 30.585 1.00 69.81 116 LYS A N 1
ATOM 923 C CA . LYS A 1 116 ? -22.525 -0.997 32.018 1.00 69.81 116 LYS A CA 1
ATOM 924 C C . LYS A 1 116 ? -23.847 -0.301 32.320 1.00 69.81 116 LYS A C 1
ATOM 926 O O . LYS A 1 116 ? -24.215 0.664 31.658 1.00 69.81 116 LYS A O 1
ATOM 931 N N . ILE A 1 117 ? -24.572 -0.802 33.314 1.00 68.81 117 ILE A N 1
ATOM 932 C CA . ILE A 1 117 ? -25.865 -0.236 33.705 1.00 68.81 117 ILE A CA 1
ATOM 933 C C . ILE A 1 117 ? -25.619 0.866 34.739 1.00 68.81 117 ILE A C 1
ATOM 935 O O . ILE A 1 117 ? -25.072 0.602 35.812 1.00 68.81 117 ILE A O 1
ATOM 939 N N . LEU A 1 118 ? -26.009 2.096 34.414 1.00 69.44 118 LEU A N 1
ATOM 940 C CA . LEU A 1 118 ? -25.982 3.242 35.322 1.00 69.44 118 LEU A CA 1
ATOM 941 C C . LEU A 1 118 ? -27.270 3.287 36.151 1.00 69.44 118 LEU A C 1
ATOM 943 O O . LEU A 1 118 ? -28.360 3.000 35.647 1.00 69.44 118 LEU A O 1
ATOM 947 N N . LYS A 1 119 ? -27.146 3.666 37.431 1.00 68.31 119 LYS A N 1
ATOM 948 C CA . LYS A 1 119 ? -28.297 3.827 38.335 1.00 68.31 119 LYS A CA 1
ATOM 949 C C . LYS A 1 119 ? -29.173 5.021 37.926 1.00 68.31 119 LYS A C 1
ATOM 951 O O . LYS A 1 119 ? -30.388 4.864 37.859 1.00 68.31 119 LYS A O 1
ATOM 956 N N . SER A 1 120 ? -28.563 6.161 37.600 1.00 65.31 120 SER A N 1
ATOM 957 C CA . SER A 1 120 ? -29.222 7.361 37.066 1.00 65.31 120 SER A CA 1
ATOM 958 C C . SER A 1 120 ? -28.392 7.971 35.921 1.00 65.31 120 SER A C 1
ATOM 960 O O . SER A 1 120 ? -27.180 7.766 35.847 1.00 65.31 120 SER A O 1
ATOM 962 N N . CYS A 1 121 ? -29.061 8.642 34.974 1.00 68.25 121 CYS A N 1
ATOM 963 C CA . CYS A 1 121 ? -28.461 9.370 33.843 1.00 68.25 121 CYS A CA 1
ATOM 964 C C . CYS A 1 121 ? -28.430 10.879 34.152 1.00 68.25 121 CYS A C 1
ATOM 966 O O . CYS A 1 121 ? -29.280 11.331 34.912 1.00 68.25 121 CYS A O 1
ATOM 968 N N . ALA A 1 122 ? -27.551 11.674 33.527 1.00 66.00 122 ALA A N 1
ATOM 969 C CA . ALA A 1 122 ? -27.544 13.143 33.684 1.00 66.00 122 ALA A CA 1
ATOM 970 C C . ALA A 1 122 ? -28.901 13.797 33.333 1.00 66.00 122 ALA A C 1
ATOM 972 O O . ALA A 1 122 ? -29.280 14.822 33.887 1.00 66.00 122 ALA A O 1
ATOM 973 N N . SER A 1 123 ? -29.689 13.155 32.462 1.00 67.69 123 SER A N 1
ATOM 974 C CA . SER A 1 123 ? -31.070 13.565 32.171 1.00 67.69 123 SER A CA 1
ATOM 975 C C . SER A 1 123 ? -32.082 13.201 33.271 1.00 67.69 123 SER A C 1
ATOM 977 O O . SER A 1 123 ? -33.127 13.840 33.348 1.00 67.69 123 SER A O 1
ATOM 979 N N . CYS A 1 124 ? -31.821 12.173 34.086 1.00 70.38 124 CYS A N 1
ATOM 980 C CA . CYS A 1 124 ? -32.651 11.799 35.240 1.00 70.38 124 CYS A CA 1
ATOM 981 C C . CYS A 1 124 ? -32.230 12.523 36.520 1.00 70.38 124 CYS A C 1
ATOM 983 O O . CYS A 1 124 ? -33.056 12.701 37.407 1.00 70.38 124 CYS A O 1
ATOM 985 N N . ASP A 1 125 ? -30.954 12.885 36.630 1.00 67.38 125 ASP A N 1
ATOM 986 C CA . ASP A 1 125 ? -30.347 13.440 37.832 1.00 67.38 125 ASP A CA 1
ATOM 987 C C . ASP A 1 125 ? -29.675 14.770 37.468 1.00 67.38 125 ASP A C 1
ATOM 989 O O . ASP A 1 125 ? -28.499 14.820 37.107 1.00 67.38 125 ASP A O 1
ATOM 993 N N . ARG A 1 126 ? -30.453 15.864 37.516 1.00 59.12 126 ARG A N 1
ATOM 994 C CA . ARG A 1 126 ? -29.984 17.220 37.161 1.00 59.12 126 ARG A CA 1
ATOM 995 C C . ARG A 1 126 ? -28.795 17.693 38.008 1.00 59.12 126 ARG A C 1
ATOM 997 O O . ARG A 1 126 ? -28.096 18.595 37.581 1.00 59.12 126 ARG A O 1
ATOM 1004 N N . LYS A 1 127 ? -28.532 17.061 39.160 1.00 54.72 127 LYS A N 1
ATOM 1005 C CA . LYS A 1 127 ? -27.402 17.383 40.048 1.00 54.72 127 LYS A CA 1
ATOM 1006 C C . LYS A 1 127 ? -26.019 17.084 39.456 1.00 54.72 127 LYS A C 1
ATOM 1008 O O . LYS A 1 127 ? -25.043 17.584 39.986 1.00 54.72 127 LYS A O 1
ATOM 1013 N N . ILE A 1 128 ? -25.925 16.270 38.400 1.00 51.59 128 ILE A N 1
ATOM 1014 C CA . ILE A 1 128 ? -24.646 15.894 37.763 1.00 51.59 128 ILE A CA 1
ATOM 1015 C C . ILE A 1 128 ? -24.185 16.948 36.733 1.00 51.59 128 ILE A C 1
ATOM 1017 O O . ILE A 1 128 ? -23.042 16.917 36.302 1.00 51.59 128 ILE A O 1
ATOM 1021 N N . LEU A 1 129 ? -25.063 17.867 36.309 1.00 47.16 129 LEU A N 1
ATOM 1022 C CA . LEU A 1 129 ? -24.765 18.862 35.266 1.00 47.16 129 LEU A CA 1
ATOM 1023 C C . LEU A 1 129 ? -24.176 20.181 35.802 1.00 47.16 129 LEU A C 1
ATOM 1025 O O . LEU A 1 129 ? -23.783 21.014 34.990 1.00 47.16 129 LEU A O 1
ATOM 1029 N N . ASP A 1 130 ? -24.128 20.361 37.125 1.00 43.19 130 ASP A N 1
ATOM 1030 C CA . ASP A 1 130 ? -23.795 21.636 37.782 1.00 43.19 130 ASP A CA 1
ATOM 1031 C C . ASP A 1 130 ? -22.445 21.624 38.551 1.00 43.19 130 ASP A C 1
ATOM 1033 O O . ASP A 1 130 ? -22.154 22.579 39.271 1.00 43.19 130 ASP A O 1
ATOM 1037 N N . GLU A 1 131 ? -21.612 20.583 38.399 1.00 41.72 131 GLU A N 1
ATOM 1038 C CA . GLU A 1 131 ? -20.204 20.533 38.868 1.00 41.72 131 GLU A CA 1
ATOM 1039 C C . GLU A 1 131 ? -19.230 20.418 37.687 1.00 41.72 131 GLU A C 1
ATOM 1041 O O . GLU A 1 131 ? -18.167 21.080 37.742 1.00 41.72 131 GLU A O 1
#

Mean predicted aligned error: 12.04 Å

Secondary structure (DSSP, 8-state):
-HHHHHHHHHHHHHHHHHHHHHHHHHHHHHHHIIIIITTTTPPP-HHHHHHHHHHHHHHHHHHHHHHHHHHHHHHHHHHHHHHHTTPPEEEETTT--EES---TT----S---SEEEESS-TTT-GGGS--

Sequence (131 aa):
MASEKLSVVVRYAFVEGVLIFALVMLSHLDWIVHNTLYRYSLVFSLDWAVPYWTAFRIVLGLLITAIASIAVMGYLAFRRAGIEAEKVVYICKSCGNAWTELDKSVKPRGKLPRFKILKSCASCDRKILDE

pLDDT: mean 78.7, std 16.68, range [39.88, 97.5]

Solvent-accessible surface area (backbone atoms only — not comparable to full-atom values): 7724 Å² total; per-residue (Å²): 109,71,66,56,50,48,53,52,51,52,56,42,51,51,55,48,52,53,53,52,48,51,51,52,53,51,52,50,51,51,47,42,56,66,62,45,44,60,68,69,73,50,77,88,51,65,86,59,48,54,60,48,54,51,50,50,52,51,52,50,51,52,51,53,51,50,47,54,51,48,54,51,50,39,51,52,51,49,50,50,52,50,54,64,71,64,52,43,37,35,33,20,73,74,81,64,52,73,42,67,78,74,71,93,83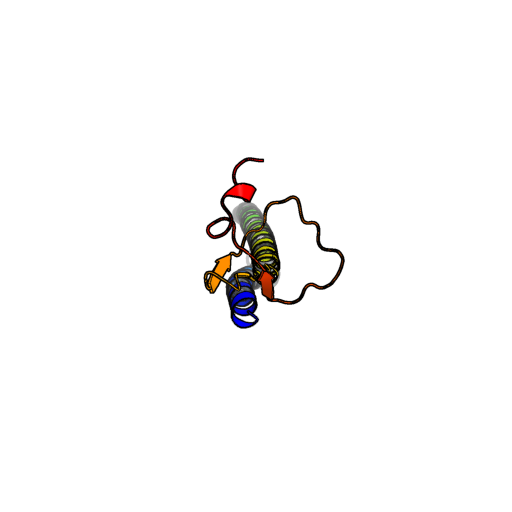,72,80,81,86,72,92,73,65,69,58,46,80,34,80,66,40,65,90,77,37,69,79,69,77,79,121

Foldseek 3Di:
DVVVLVVLLVVLVVVLVVLVVVVVVLVVVVCCVPPPCVVVPDDDDPVPVVVVVVVSVVVVVVSVVVNVVSVVVSVVSSVVVVVQQQQAWEAEPPPRDIDRDDPPPDDDDDRDDNYDYDPHDCVRPVVVVPD